Protein AF-R1GCG2-F1 (afdb_monomer_lite)

Radius of gyration: 17.52 Å; chains: 1; bounding box: 41×21×49 Å

pLDDT: mean 93.95, std 5.21, range [77.94, 98.56]

Organism: NCBI:txid1292037

Sequence (109 aa):
MLVLPVPGGGLQNWSPSGPPLPAPDGTPSSTRIAYAAAHVVADALADEPYSVDWDTTLAFREHLWACGLGVAEAMDTAQRGMGLDWATTRQLVTRTGAAAAGRRWCAGV

Foldseek 3Di:
DDWDADPPGDTDDDDDDDDDDDFQQLAADPPDQAEDAAAFDADPPDPDFLHTPPVVSLVVCVRCSSNNHEYEAADVNNVDVNRQDPVNSVVRVVSNVVSCPVPHYDYDD

Structure (mmCIF, N/CA/C/O backbone):
data_AF-R1GCG2-F1
#
_entry.id   AF-R1GCG2-F1
#
loop_
_atom_site.group_PDB
_atom_site.id
_atom_site.type_symbol
_atom_site.label_atom_id
_atom_site.label_alt_id
_atom_site.label_comp_id
_atom_site.label_asym_id
_atom_site.label_entity_id
_atom_site.label_seq_id
_atom_site.pdbx_PDB_ins_code
_atom_site.Cartn_x
_atom_site.Cartn_y
_atom_site.Cartn_z
_atom_site.occupancy
_atom_site.B_iso_or_equiv
_atom_site.auth_seq_id
_atom_site.auth_comp_id
_atom_site.auth_asym_id
_atom_site.auth_atom_id
_atom_site.pdbx_PDB_model_num
ATOM 1 N N . MET A 1 1 ? -9.688 -7.317 24.970 1.00 83.50 1 MET A N 1
ATOM 2 C CA . MET A 1 1 ? -9.565 -6.031 25.687 1.00 83.50 1 MET A CA 1
ATOM 3 C C . MET A 1 1 ? -8.107 -5.616 25.603 1.00 83.50 1 MET A C 1
ATOM 5 O O . MET A 1 1 ? -7.261 -6.458 25.876 1.00 83.50 1 MET A O 1
ATOM 9 N N . LEU A 1 2 ? -7.817 -4.403 25.141 1.00 94.81 2 LEU A N 1
ATOM 10 C CA . LEU A 1 2 ? -6.459 -3.872 24.986 1.00 94.81 2 LEU A CA 1
ATOM 11 C C . LEU A 1 2 ? -6.240 -2.750 26.000 1.00 94.81 2 LEU A C 1
ATOM 13 O O . LEU A 1 2 ? -7.150 -1.960 26.234 1.00 94.81 2 LEU A O 1
ATOM 17 N N . VAL A 1 3 ? -5.050 -2.674 26.590 1.00 97.38 3 VAL A N 1
ATOM 18 C CA . VAL A 1 3 ? -4.668 -1.563 27.468 1.00 97.38 3 VAL A CA 1
ATOM 19 C C . VAL A 1 3 ? -4.001 -0.497 26.604 1.00 97.38 3 VAL A C 1
ATOM 21 O O . VAL A 1 3 ? -2.964 -0.770 26.004 1.00 97.38 3 VAL A O 1
ATOM 24 N N . LEU A 1 4 ? -4.601 0.691 26.505 1.00 97.31 4 LEU A N 1
ATOM 25 C CA . LEU A 1 4 ? -4.118 1.780 25.650 1.00 97.31 4 LEU A CA 1
ATOM 26 C C . LEU A 1 4 ? -3.750 3.023 26.474 1.00 97.31 4 LEU A C 1
ATOM 28 O O . LEU A 1 4 ? -4.429 3.315 27.465 1.00 97.31 4 LEU A O 1
ATOM 32 N N . PRO A 1 5 ? -2.708 3.772 26.068 1.00 97.50 5 PRO A N 1
ATOM 33 C CA . PRO A 1 5 ? -2.352 5.026 26.715 1.00 97.50 5 PRO A CA 1
ATOM 34 C C . PRO A 1 5 ? -3.423 6.096 26.486 1.00 97.50 5 PRO A C 1
ATOM 36 O O . PRO A 1 5 ? -4.046 6.158 25.424 1.00 97.50 5 PRO A O 1
ATOM 39 N N . VAL A 1 6 ? -3.609 6.965 27.479 1.00 97.06 6 VAL A N 1
ATOM 40 C CA . VAL A 1 6 ? -4.465 8.155 27.390 1.00 97.06 6 VAL A CA 1
ATOM 41 C C . VAL A 1 6 ? -3.668 9.433 27.636 1.00 97.06 6 VAL A C 1
ATOM 43 O O . VAL A 1 6 ? -2.615 9.390 28.286 1.00 97.06 6 VAL A O 1
ATOM 46 N N . PRO A 1 7 ? -4.157 10.592 27.155 1.00 97.38 7 PRO A N 1
ATOM 47 C CA . PRO A 1 7 ? -3.607 11.879 27.557 1.00 97.38 7 PRO A CA 1
ATOM 48 C C . PRO A 1 7 ? -3.461 11.967 29.084 1.00 97.38 7 PRO A C 1
ATOM 50 O O . PRO A 1 7 ? -4.346 11.546 29.825 1.00 97.38 7 PRO A O 1
ATOM 53 N N . GLY A 1 8 ? -2.324 12.486 29.553 1.00 95.06 8 GLY A N 1
ATOM 54 C CA . GLY A 1 8 ? -1.981 12.518 30.981 1.00 95.06 8 GLY A CA 1
ATOM 55 C C . GLY A 1 8 ? -1.187 11.306 31.485 1.00 95.06 8 GLY A C 1
ATOM 56 O O . GLY A 1 8 ? -0.903 11.232 32.675 1.00 95.06 8 GLY A O 1
ATOM 57 N N . GLY A 1 9 ? -0.801 10.374 30.603 1.00 96.56 9 GLY A N 1
ATOM 58 C CA . GLY A 1 9 ? 0.091 9.253 30.936 1.00 96.56 9 GLY A CA 1
ATOM 59 C C . GLY A 1 9 ? -0.598 8.066 31.616 1.00 96.56 9 GLY A C 1
ATOM 60 O O . GLY A 1 9 ? 0.071 7.121 32.025 1.00 96.56 9 GLY A O 1
ATOM 61 N N . GLY A 1 10 ? -1.927 8.103 31.735 1.00 97.81 10 GLY A N 1
ATOM 62 C CA . GLY A 1 10 ? -2.718 6.989 32.247 1.00 97.81 10 GLY A CA 1
ATOM 63 C C . GLY A 1 10 ? -2.884 5.861 31.227 1.00 97.81 10 GLY A C 1
ATOM 64 O O . GLY A 1 10 ? -2.591 6.011 30.039 1.00 97.81 10 GLY A O 1
ATOM 65 N N . LEU A 1 11 ? -3.427 4.741 31.699 1.00 98.19 11 LEU A N 1
ATOM 66 C CA . LEU A 1 11 ? -3.815 3.601 30.875 1.00 98.19 11 LEU A CA 1
ATOM 67 C C . LEU A 1 11 ? -5.319 3.359 31.012 1.00 98.19 11 LEU A C 1
ATOM 69 O O . LEU A 1 11 ? -5.865 3.465 32.110 1.00 98.19 11 LEU A O 1
ATOM 73 N N . GLN A 1 12 ? -5.979 2.997 29.913 1.00 97.06 12 GLN A N 1
ATOM 74 C CA . GLN A 1 12 ? -7.384 2.594 29.917 1.00 97.06 12 GLN A CA 1
ATOM 75 C C . GLN A 1 12 ? -7.584 1.256 29.212 1.00 97.06 12 GLN A C 1
ATOM 77 O O . GLN A 1 12 ? -6.912 0.942 28.229 1.00 97.06 12 GLN A O 1
ATOM 82 N N . ASN A 1 13 ? -8.562 0.490 29.688 1.00 97.62 13 ASN A N 1
ATOM 83 C CA . ASN A 1 13 ? -9.039 -0.692 28.988 1.00 97.62 13 ASN A CA 1
ATOM 84 C C . ASN A 1 13 ? -9.945 -0.271 27.834 1.00 97.62 13 ASN A C 1
ATOM 86 O O . ASN A 1 13 ? -10.938 0.424 28.038 1.00 97.62 13 ASN A O 1
ATOM 90 N N . TRP A 1 14 ? -9.622 -0.730 26.633 1.00 96.06 14 TRP A N 1
ATOM 91 C CA . TRP A 1 14 ? -10.359 -0.428 25.419 1.00 96.06 14 TRP A CA 1
ATOM 92 C C . TRP A 1 14 ? -10.760 -1.706 24.678 1.00 96.06 14 TRP A C 1
ATOM 94 O O . TRP A 1 14 ? -10.042 -2.715 24.665 1.00 96.06 14 TRP A O 1
ATOM 104 N N . SER A 1 15 ? -11.923 -1.664 24.035 1.00 94.69 15 SER A N 1
ATOM 105 C CA . SER A 1 15 ? -12.381 -2.689 23.098 1.00 94.69 15 SER A CA 1
ATOM 106 C C . SER A 1 15 ? -12.980 -2.037 21.851 1.00 94.69 15 SER A C 1
ATOM 108 O O . SER A 1 15 ? -13.726 -1.066 21.997 1.00 94.69 15 SER A O 1
ATOM 110 N N . PRO A 1 16 ? -12.725 -2.584 20.646 1.00 92.44 16 PRO A N 1
ATOM 111 C CA . PRO A 1 16 ? -13.416 -2.152 19.437 1.00 92.44 16 PRO A CA 1
ATOM 112 C C . PRO A 1 16 ? -14.934 -2.293 19.592 1.00 92.44 16 PRO A C 1
ATOM 114 O O . PRO A 1 16 ? -15.407 -3.297 20.122 1.00 92.44 16 PRO A O 1
ATOM 117 N N . SER A 1 17 ? -15.690 -1.302 19.119 1.00 91.12 17 SER A N 1
ATOM 118 C CA . SER A 1 17 ? -17.160 -1.276 19.194 1.00 91.12 17 SER A CA 1
ATOM 119 C C . SER A 1 17 ? -17.855 -1.147 17.832 1.00 91.12 17 SER A C 1
ATOM 121 O O . SER A 1 17 ? -19.081 -1.184 17.767 1.00 91.12 17 SER A O 1
ATOM 123 N N . GLY A 1 18 ? -17.094 -0.985 16.746 1.00 89.25 18 GLY A N 1
ATOM 124 C CA . GLY A 1 18 ? -17.642 -0.861 15.396 1.00 89.25 18 GLY A CA 1
ATOM 125 C C . GLY A 1 18 ? -18.093 -2.205 14.808 1.00 89.25 18 GLY A C 1
ATOM 126 O O . GLY A 1 18 ? -17.557 -3.249 15.193 1.00 89.25 18 GLY A O 1
ATOM 127 N N . PRO A 1 19 ? -19.051 -2.199 13.861 1.00 91.56 19 PRO A N 1
ATOM 128 C CA . PRO A 1 19 ? -19.377 -3.395 13.093 1.00 91.56 19 PRO A CA 1
ATOM 129 C C . PRO A 1 19 ? -18.164 -3.837 12.254 1.00 91.56 19 PRO A C 1
ATOM 131 O O . PRO A 1 19 ? -17.334 -2.999 11.885 1.00 91.56 19 PRO A O 1
ATOM 134 N N . PRO A 1 20 ? -18.048 -5.134 11.924 1.00 87.75 20 PRO A N 1
ATOM 135 C CA . PRO A 1 20 ? -17.002 -5.604 11.028 1.00 87.75 20 PRO A CA 1
ATOM 136 C C . PRO A 1 20 ? -17.155 -4.958 9.648 1.00 87.75 20 PRO A C 1
ATOM 138 O O . PRO A 1 20 ? -18.270 -4.760 9.159 1.00 87.75 20 PRO A O 1
ATOM 141 N N . LEU A 1 21 ? -16.026 -4.643 9.015 1.00 86.44 21 LEU A N 1
ATOM 142 C CA . LEU A 1 21 ? -16.028 -4.165 7.637 1.00 86.44 21 LEU A CA 1
ATOM 143 C C . LEU A 1 21 ? -16.401 -5.317 6.689 1.00 86.44 21 LEU A C 1
ATOM 145 O O . LEU A 1 21 ? -15.957 -6.448 6.908 1.00 86.44 21 LEU A O 1
ATOM 149 N N . PRO A 1 22 ? -17.203 -5.053 5.643 1.00 85.88 22 PRO A N 1
ATOM 150 C CA . PRO A 1 22 ? -17.495 -6.051 4.626 1.00 85.88 22 PRO A CA 1
ATOM 151 C C . PRO A 1 22 ? -16.226 -6.423 3.855 1.00 85.88 22 PRO A C 1
ATOM 153 O O . PRO A 1 22 ? -15.297 -5.622 3.725 1.00 85.88 22 PRO A O 1
ATOM 156 N N . ALA A 1 23 ? -16.204 -7.645 3.325 1.00 89.44 23 ALA A N 1
ATOM 157 C CA . ALA A 1 23 ? -15.135 -8.070 2.436 1.00 89.44 23 ALA A CA 1
ATOM 158 C C . ALA A 1 23 ? -15.144 -7.224 1.144 1.00 89.44 23 ALA A C 1
ATOM 160 O O . ALA A 1 23 ? -16.223 -6.845 0.679 1.00 89.44 23 ALA A O 1
ATOM 161 N N . PRO A 1 24 ? -13.971 -6.951 0.550 1.00 90.88 24 PRO A N 1
ATOM 162 C CA . PRO A 1 24 ? -13.889 -6.280 -0.741 1.00 90.88 24 PRO A CA 1
ATOM 163 C C . PRO A 1 24 ? -14.584 -7.110 -1.829 1.00 90.88 24 PRO A C 1
ATOM 165 O O . PRO A 1 24 ? -14.323 -8.308 -1.943 1.00 90.88 24 PRO A O 1
ATOM 168 N N . ASP A 1 25 ? -15.453 -6.491 -2.629 1.00 88.88 25 ASP A N 1
ATOM 169 C CA . ASP A 1 25 ? -16.207 -7.165 -3.698 1.00 88.88 25 ASP A CA 1
ATOM 170 C C . ASP A 1 25 ? -15.613 -6.942 -5.103 1.00 88.88 25 ASP A C 1
ATOM 172 O O . ASP A 1 25 ? -16.133 -7.453 -6.093 1.00 88.88 25 ASP A O 1
ATOM 176 N N . GLY A 1 26 ? -14.519 -6.181 -5.200 1.00 85.81 26 GLY A N 1
ATOM 177 C CA . GLY A 1 26 ? -13.833 -5.857 -6.449 1.00 85.81 26 GLY A CA 1
ATOM 178 C C . GLY A 1 26 ? -14.537 -4.824 -7.321 1.00 85.81 26 GLY A C 1
ATOM 179 O O . GLY A 1 26 ? -13.995 -4.474 -8.369 1.00 85.81 26 GLY A O 1
ATOM 180 N N . THR A 1 27 ? -15.714 -4.325 -6.936 1.00 91.19 27 THR A N 1
ATOM 181 C CA . THR A 1 27 ? -16.556 -3.511 -7.818 1.00 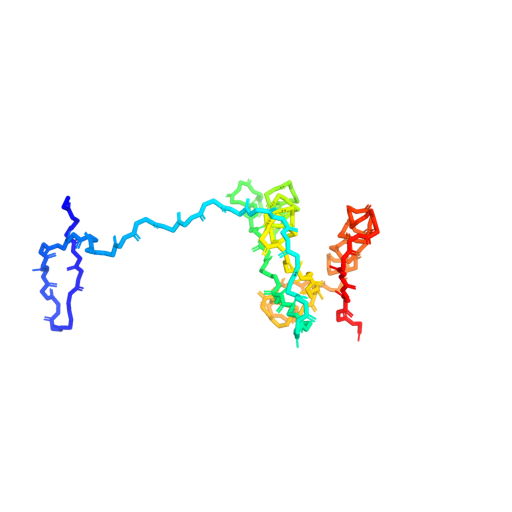91.19 27 THR A CA 1
ATOM 182 C C . THR A 1 27 ? -16.153 -2.039 -7.748 1.00 91.19 27 THR A C 1
ATOM 184 O O . THR A 1 27 ? -16.328 -1.393 -6.712 1.00 91.19 27 THR A O 1
ATOM 187 N N . PRO A 1 28 ? -15.653 -1.434 -8.842 1.00 91.81 28 PRO A N 1
ATOM 188 C CA . PRO A 1 28 ? -15.348 -0.012 -8.838 1.00 91.81 28 PRO A CA 1
ATOM 189 C C . PRO A 1 28 ? -16.623 0.831 -8.763 1.00 91.81 28 PRO A C 1
ATOM 191 O O . PRO A 1 28 ? -17.657 0.477 -9.331 1.00 91.81 28 PRO A O 1
ATOM 194 N N . SER A 1 29 ? -16.529 2.009 -8.145 1.00 92.19 29 SER A N 1
ATOM 195 C CA . SER A 1 29 ? -17.636 2.972 -8.137 1.00 92.19 29 SER A CA 1
ATOM 196 C C . SER A 1 29 ? -18.070 3.348 -9.562 1.00 92.19 29 SER A C 1
ATOM 198 O O . SER A 1 29 ? -17.240 3.619 -10.433 1.00 92.19 29 SER A O 1
ATOM 200 N N . SER A 1 30 ? -19.386 3.410 -9.787 1.00 94.06 30 SER A N 1
ATOM 201 C CA . SER A 1 30 ? -19.985 3.840 -11.057 1.00 94.06 30 SER A CA 1
ATOM 202 C C . SER A 1 30 ? -20.098 5.361 -11.196 1.00 94.06 30 SER A C 1
ATOM 204 O O . SER A 1 30 ? -20.303 5.865 -12.297 1.00 94.06 30 SER A O 1
ATOM 206 N N . THR A 1 31 ? -19.966 6.109 -10.095 1.00 97.50 31 THR A N 1
ATOM 207 C CA . THR A 1 31 ? -20.216 7.562 -10.056 1.00 97.50 31 THR A CA 1
ATOM 208 C C . THR A 1 31 ? -18.982 8.388 -9.714 1.00 97.50 31 THR A C 1
ATOM 210 O O . THR A 1 31 ? -19.027 9.619 -9.795 1.00 97.50 31 THR A O 1
ATOM 213 N N . ARG A 1 32 ? -17.883 7.748 -9.302 1.00 97.44 32 ARG A N 1
ATOM 214 C CA . ARG A 1 32 ? -16.617 8.396 -8.942 1.00 97.44 32 ARG A CA 1
ATOM 215 C C . ARG A 1 32 ? -15.438 7.568 -9.428 1.00 97.44 32 ARG A C 1
ATOM 217 O O . ARG A 1 32 ? -15.486 6.343 -9.444 1.00 97.44 32 ARG A O 1
ATOM 224 N N . ILE A 1 33 ? -14.349 8.254 -9.755 1.00 96.69 33 ILE A N 1
ATOM 225 C CA . ILE A 1 33 ? -13.045 7.628 -9.955 1.00 96.69 33 ILE A CA 1
ATOM 226 C C . ILE A 1 33 ? -12.240 7.893 -8.684 1.00 96.69 33 ILE A C 1
ATOM 228 O O . ILE A 1 33 ? -11.863 9.033 -8.423 1.00 96.69 33 ILE A O 1
ATOM 232 N N . ALA A 1 34 ? -12.029 6.853 -7.881 1.00 97.06 34 ALA A N 1
ATOM 233 C CA . ALA A 1 34 ? -11.283 6.933 -6.632 1.00 97.06 34 ALA A CA 1
ATOM 234 C C . ALA A 1 34 ? -9.935 6.222 -6.776 1.00 97.06 34 ALA A C 1
ATOM 236 O O . ALA A 1 34 ? -9.881 5.078 -7.232 1.00 97.06 34 ALA A O 1
ATOM 237 N N . TYR A 1 35 ? -8.866 6.902 -6.368 1.00 98.25 35 TYR A N 1
ATOM 238 C CA . TYR A 1 35 ? -7.527 6.336 -6.257 1.00 98.25 35 TYR A CA 1
ATOM 239 C C . TYR A 1 35 ? -7.076 6.378 -4.801 1.00 98.25 35 TYR A C 1
ATOM 241 O O . TYR A 1 35 ? -7.325 7.363 -4.107 1.00 98.25 35 TYR A O 1
ATOM 249 N N . ALA A 1 36 ? -6.377 5.338 -4.362 1.00 98.25 36 ALA A N 1
ATOM 250 C CA . ALA A 1 36 ? -5.606 5.365 -3.130 1.00 98.25 36 ALA A CA 1
ATOM 251 C C . ALA A 1 36 ? -4.140 5.655 -3.463 1.00 98.25 36 ALA A C 1
ATOM 253 O O . ALA A 1 36 ? -3.525 4.926 -4.243 1.00 98.25 36 ALA A O 1
ATOM 254 N N . ALA A 1 37 ? -3.582 6.709 -2.864 1.00 98.06 37 ALA A N 1
ATOM 255 C CA . ALA A 1 37 ? -2.138 6.902 -2.825 1.00 98.06 37 ALA A CA 1
ATOM 256 C C . ALA A 1 37 ? -1.543 5.818 -1.919 1.00 98.06 37 ALA A C 1
ATOM 258 O O . ALA A 1 37 ? -1.802 5.796 -0.714 1.00 98.06 37 ALA A O 1
ATOM 259 N N . ALA A 1 38 ? -0.831 4.863 -2.513 1.00 97.94 38 ALA A N 1
ATOM 260 C CA . ALA A 1 38 ? -0.385 3.672 -1.802 1.00 97.94 38 ALA A CA 1
ATOM 261 C C . ALA A 1 38 ? 0.944 3.923 -1.071 1.00 97.94 38 ALA A C 1
ATOM 263 O O . ALA A 1 38 ? 1.850 4.554 -1.611 1.00 97.94 38 ALA A O 1
ATOM 264 N N . HIS A 1 39 ? 1.065 3.403 0.152 1.00 97.38 39 HIS A N 1
ATOM 265 C CA . HIS A 1 39 ? 2.322 3.398 0.907 1.00 97.38 39 HIS A CA 1
ATOM 266 C C . HIS A 1 39 ? 3.265 2.296 0.397 1.00 97.38 39 HIS A C 1
ATOM 268 O O . HIS A 1 39 ? 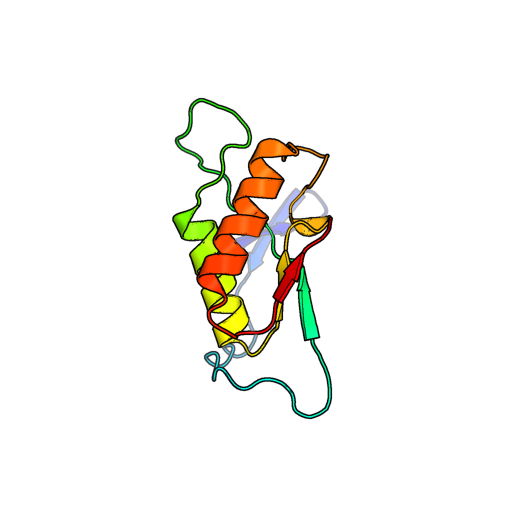2.871 1.470 -0.427 1.00 97.38 39 HIS A O 1
ATOM 274 N N . VAL A 1 40 ? 4.501 2.248 0.889 1.00 96.69 40 VAL A N 1
ATOM 275 C CA . VAL A 1 40 ? 5.432 1.124 0.674 1.00 96.69 40 VAL A CA 1
ATOM 276 C C . VAL A 1 40 ? 5.639 0.365 1.977 1.00 96.69 40 VAL A C 1
ATOM 278 O O . VAL A 1 40 ? 5.548 0.953 3.054 1.00 96.69 40 VAL A O 1
ATOM 281 N N . VAL A 1 41 ? 5.899 -0.935 1.884 1.00 96.75 41 VAL A N 1
ATOM 282 C CA . VAL A 1 41 ? 6.259 -1.751 3.045 1.00 96.75 41 VAL A CA 1
ATOM 283 C C . VAL A 1 41 ? 7.773 -1.866 3.086 1.00 96.75 41 VAL A C 1
ATOM 285 O O . VAL A 1 41 ? 8.393 -2.255 2.098 1.00 96.75 41 VAL A O 1
ATOM 288 N N . ALA A 1 42 ? 8.362 -1.487 4.216 1.00 94.75 42 ALA A N 1
ATOM 289 C CA . ALA A 1 42 ? 9.791 -1.645 4.430 1.00 94.75 42 ALA A CA 1
ATOM 290 C C . ALA A 1 42 ? 10.125 -3.115 4.715 1.00 94.75 42 ALA A C 1
ATOM 292 O O . ALA A 1 42 ? 9.409 -3.781 5.465 1.00 94.75 42 ALA A O 1
ATOM 293 N N . ASP A 1 43 ? 11.228 -3.595 4.152 1.00 95.88 43 ASP A N 1
ATOM 294 C CA . ASP A 1 43 ? 11.825 -4.868 4.533 1.00 95.88 43 ASP A CA 1
ATOM 295 C C . ASP A 1 43 ? 12.543 -4.694 5.876 1.00 95.88 43 ASP A C 1
ATOM 297 O O . ASP A 1 43 ? 13.586 -4.046 5.969 1.00 95.88 43 ASP A O 1
ATOM 301 N N . ALA A 1 44 ? 11.953 -5.252 6.932 1.00 93.94 44 ALA A N 1
ATOM 302 C CA . ALA A 1 44 ? 12.477 -5.153 8.291 1.00 93.94 44 ALA A CA 1
ATOM 303 C C . ALA A 1 44 ? 13.696 -6.056 8.551 1.00 93.94 44 ALA A C 1
ATOM 305 O O . ALA A 1 44 ? 14.301 -5.949 9.619 1.00 93.94 44 ALA A O 1
ATOM 306 N N . LEU A 1 45 ? 14.024 -6.966 7.628 1.00 95.31 45 LEU A N 1
ATOM 307 C CA . LEU A 1 45 ? 15.153 -7.892 7.737 1.00 95.31 45 LEU A CA 1
ATOM 308 C C . LEU A 1 45 ? 16.344 -7.478 6.869 1.00 95.31 45 LEU A C 1
ATOM 310 O O . LEU A 1 45 ? 17.403 -8.096 6.968 1.00 95.31 45 LEU A O 1
ATOM 314 N N . ALA A 1 46 ? 16.179 -6.464 6.023 1.00 93.38 46 ALA A N 1
ATOM 315 C CA . ALA A 1 46 ? 17.259 -5.942 5.208 1.00 93.38 46 ALA A CA 1
ATOM 316 C C . ALA A 1 46 ? 18.287 -5.181 6.057 1.00 93.38 46 ALA A C 1
ATOM 318 O O . ALA A 1 46 ? 17.934 -4.399 6.941 1.00 93.38 46 ALA A O 1
ATOM 319 N N . ASP A 1 47 ? 19.565 -5.364 5.723 1.00 90.44 47 ASP A N 1
ATOM 320 C CA . ASP A 1 47 ? 20.667 -4.615 6.338 1.00 90.44 47 ASP A CA 1
ATOM 321 C C . ASP A 1 47 ? 20.666 -3.137 5.908 1.00 90.44 47 ASP A C 1
ATOM 323 O O . ASP A 1 47 ? 21.108 -2.259 6.651 1.00 90.44 47 ASP A O 1
ATOM 327 N N . GLU A 1 48 ? 20.155 -2.856 4.705 1.00 84.25 48 GLU A N 1
ATOM 328 C CA . GLU A 1 48 ? 20.089 -1.508 4.148 1.00 84.25 48 GLU A CA 1
ATOM 329 C C . GLU A 1 48 ? 18.799 -0.792 4.585 1.00 84.25 48 GLU A C 1
ATOM 331 O O . GLU A 1 48 ? 17.693 -1.324 4.396 1.00 84.25 48 GLU A O 1
ATOM 336 N N . PRO A 1 49 ? 18.894 0.441 5.115 1.00 77.94 49 PRO A N 1
ATOM 337 C CA . PRO A 1 49 ? 17.724 1.208 5.513 1.00 77.94 49 PRO A CA 1
ATOM 338 C C . PRO A 1 49 ? 16.863 1.557 4.292 1.00 77.94 49 PRO A C 1
ATOM 340 O O . PRO A 1 49 ? 17.373 1.789 3.199 1.00 77.94 49 PRO A O 1
ATOM 343 N N . TYR A 1 50 ? 15.544 1.643 4.491 1.00 80.38 50 TYR A N 1
ATOM 344 C CA . TYR A 1 50 ? 14.561 1.972 3.440 1.00 80.38 50 TYR A CA 1
ATOM 345 C C . TYR A 1 50 ? 14.449 0.943 2.302 1.00 80.38 50 TYR A C 1
ATOM 347 O O . TYR A 1 50 ? 13.866 1.234 1.255 1.00 80.38 50 TYR A O 1
ATOM 355 N N . SER A 1 51 ? 14.952 -0.274 2.516 1.00 92.75 51 SER A N 1
ATOM 356 C CA . SER A 1 51 ? 14.693 -1.407 1.629 1.00 92.75 51 SER A CA 1
ATOM 357 C C . SER A 1 51 ? 13.199 -1.710 1.562 1.00 92.75 51 SER A C 1
ATOM 359 O O . SER A 1 51 ? 12.498 -1.646 2.570 1.00 92.75 51 SER A O 1
ATOM 361 N N . VAL A 1 52 ? 12.704 -2.035 0.368 1.00 95.25 52 VAL A N 1
ATOM 362 C CA . VAL A 1 52 ? 11.284 -2.325 0.138 1.00 95.25 52 VAL A CA 1
ATOM 363 C C . VAL A 1 52 ? 11.050 -3.830 0.165 1.00 95.25 52 VAL A C 1
ATOM 365 O O . VAL A 1 52 ? 11.657 -4.563 -0.617 1.00 95.25 52 VAL A O 1
ATOM 368 N N . ASP A 1 53 ? 10.099 -4.270 0.985 1.00 97.38 53 ASP A N 1
ATOM 369 C CA . ASP A 1 53 ? 9.479 -5.583 0.842 1.00 97.38 53 ASP A CA 1
ATOM 370 C C . ASP A 1 53 ? 8.527 -5.524 -0.357 1.00 97.38 53 ASP A C 1
ATOM 372 O O . ASP A 1 53 ? 7.408 -4.998 -0.288 1.00 97.38 53 ASP A O 1
ATOM 376 N N . TRP A 1 54 ? 9.007 -6.017 -1.496 1.00 97.38 54 TRP A N 1
ATOM 377 C CA . TRP A 1 54 ? 8.285 -5.945 -2.761 1.00 97.38 54 TRP A CA 1
ATOM 378 C C . TRP A 1 54 ? 7.012 -6.780 -2.773 1.00 97.38 54 TRP A C 1
ATOM 380 O O . TRP A 1 54 ? 6.012 -6.333 -3.340 1.00 97.38 54 TRP A O 1
ATOM 390 N N . ASP A 1 55 ? 7.037 -7.958 -2.160 1.00 97.94 55 ASP A N 1
ATOM 391 C CA . ASP A 1 55 ? 5.917 -8.890 -2.211 1.00 97.94 55 ASP A CA 1
ATOM 392 C C . ASP A 1 55 ? 4.755 -8.337 -1.391 1.00 97.94 55 ASP A C 1
ATOM 394 O O . ASP A 1 55 ? 3.635 -8.226 -1.900 1.00 97.94 55 ASP A O 1
ATOM 398 N N . THR A 1 56 ? 5.024 -7.864 -0.172 1.00 98.44 56 THR A N 1
ATOM 399 C CA . THR A 1 56 ? 3.990 -7.244 0.667 1.00 98.44 56 THR A CA 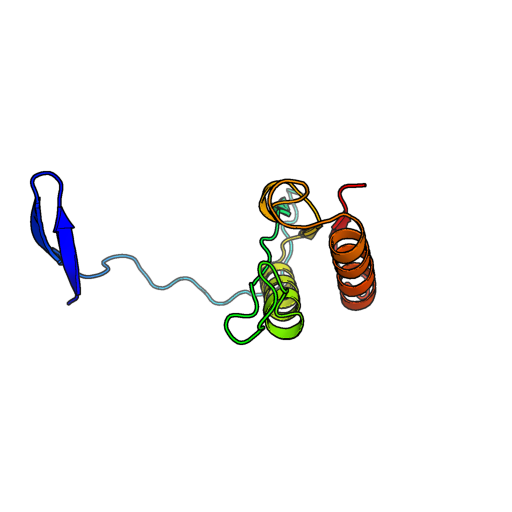1
ATOM 400 C C . THR A 1 56 ? 3.514 -5.914 0.076 1.00 98.44 56 THR A C 1
ATOM 402 O O . THR A 1 56 ? 2.314 -5.621 0.066 1.00 98.44 56 THR A O 1
ATOM 405 N N . THR A 1 57 ? 4.423 -5.121 -0.501 1.00 98.38 57 THR A N 1
ATOM 406 C CA . THR A 1 57 ? 4.075 -3.860 -1.177 1.00 98.38 57 THR A CA 1
ATOM 407 C C . THR A 1 57 ? 3.111 -4.091 -2.342 1.00 98.38 57 THR A C 1
ATOM 409 O O . THR A 1 57 ? 2.121 -3.361 -2.461 1.00 98.38 57 THR A O 1
ATOM 412 N N . LEU A 1 58 ? 3.354 -5.100 -3.185 1.00 98.38 58 LEU A N 1
ATOM 413 C CA . LEU A 1 58 ? 2.482 -5.438 -4.315 1.00 98.38 58 LEU A CA 1
ATOM 414 C C . LEU A 1 58 ? 1.187 -6.118 -3.863 1.00 98.38 58 LEU A C 1
ATOM 416 O O . LEU A 1 58 ? 0.126 -5.781 -4.387 1.00 98.38 58 LEU A O 1
ATOM 420 N N . ALA A 1 59 ? 1.229 -6.975 -2.840 1.00 98.44 59 ALA A N 1
ATOM 421 C CA . ALA A 1 59 ? 0.027 -7.555 -2.238 1.00 98.44 59 ALA A CA 1
ATOM 422 C C . ALA A 1 59 ? -0.940 -6.472 -1.729 1.00 98.44 59 ALA A C 1
ATOM 424 O O . ALA A 1 59 ? -2.159 -6.609 -1.846 1.00 98.44 59 ALA A O 1
ATOM 425 N N . PHE A 1 60 ? -0.421 -5.343 -1.238 1.00 98.25 60 PHE A N 1
ATOM 426 C CA . PHE A 1 60 ? -1.268 -4.211 -0.876 1.00 98.25 60 PHE A CA 1
ATOM 427 C C . PHE A 1 60 ? -1.933 -3.543 -2.095 1.00 98.25 60 PHE A C 1
ATOM 429 O O . PHE A 1 60 ? -3.089 -3.132 -2.003 1.00 98.25 60 PHE A O 1
ATOM 436 N N . ARG A 1 61 ? -1.272 -3.477 -3.262 1.00 98.31 61 ARG A N 1
ATOM 437 C CA . ARG A 1 61 ? -1.908 -2.978 -4.504 1.00 98.31 61 ARG A CA 1
ATOM 438 C C . ARG A 1 61 ? -3.024 -3.913 -4.958 1.00 98.31 61 ARG A C 1
ATOM 440 O O . ARG A 1 61 ? -4.104 -3.439 -5.303 1.00 98.31 61 ARG A O 1
ATOM 447 N N . GLU A 1 62 ? -2.790 -5.221 -4.878 1.00 97.44 62 GLU A N 1
ATOM 448 C CA . GLU A 1 62 ? -3.812 -6.244 -5.123 1.00 97.44 62 GLU A CA 1
ATOM 449 C C . GLU A 1 62 ? -5.033 -6.044 -4.221 1.00 97.44 62 GLU A C 1
ATOM 451 O O . GLU A 1 62 ? -6.166 -6.033 -4.705 1.00 97.44 62 GLU A O 1
ATOM 456 N N . HIS A 1 63 ? -4.814 -5.784 -2.930 1.00 96.88 63 HIS A N 1
ATOM 457 C CA . HIS A 1 63 ? -5.891 -5.470 -1.995 1.00 96.88 63 HIS A CA 1
ATOM 458 C C . HIS A 1 63 ? -6.663 -4.198 -2.383 1.00 96.88 63 HIS A C 1
ATOM 460 O O . HIS A 1 63 ? -7.892 -4.202 -2.373 1.00 96.88 63 HIS A O 1
ATOM 466 N N . LEU A 1 64 ? -5.977 -3.121 -2.778 1.00 97.31 64 LEU A N 1
ATOM 467 C CA . LEU A 1 64 ? -6.638 -1.883 -3.210 1.00 97.31 64 LEU A CA 1
ATOM 468 C C . LEU A 1 64 ? -7.511 -2.095 -4.453 1.00 97.31 64 LEU A C 1
ATOM 470 O O . LEU A 1 64 ? -8.640 -1.602 -4.501 1.00 97.31 64 LEU A O 1
ATOM 474 N N . TRP A 1 65 ? -7.031 -2.866 -5.430 1.00 97.31 65 TRP A N 1
ATOM 475 C CA . TRP A 1 65 ? -7.843 -3.241 -6.587 1.00 97.31 65 TRP A CA 1
ATOM 476 C C . TRP A 1 65 ? -9.019 -4.143 -6.203 1.00 97.31 65 TRP A C 1
ATOM 478 O O . TRP A 1 65 ? -10.113 -3.953 -6.733 1.00 97.31 65 TRP A O 1
ATOM 488 N N . ALA A 1 66 ? -8.843 -5.067 -5.254 1.00 96.12 66 ALA A N 1
ATOM 489 C CA . ALA A 1 66 ? -9.939 -5.869 -4.707 1.00 96.12 66 ALA A CA 1
ATOM 490 C C . ALA A 1 66 ? -10.989 -5.010 -3.977 1.00 96.12 66 ALA A C 1
ATOM 492 O O . ALA A 1 66 ? -12.156 -5.377 -3.928 1.00 96.12 66 ALA A O 1
ATOM 493 N N . CYS A 1 67 ? -10.618 -3.834 -3.469 1.00 95.81 67 CYS A N 1
ATOM 494 C CA . CYS A 1 67 ? -11.547 -2.831 -2.936 1.00 95.81 67 CYS A CA 1
ATOM 495 C C . CYS A 1 67 ? -12.218 -1.963 -4.019 1.00 95.81 67 CYS A C 1
ATOM 497 O O . CYS A 1 67 ? -12.929 -1.018 -3.683 1.00 95.81 67 CYS A O 1
ATOM 499 N N . GLY A 1 68 ? -11.980 -2.227 -5.309 1.00 95.81 68 GLY A N 1
ATOM 500 C CA . GLY A 1 68 ? -12.527 -1.442 -6.421 1.00 95.81 68 GLY A CA 1
ATOM 501 C C . GLY A 1 68 ? -11.852 -0.077 -6.624 1.00 95.81 68 GLY A C 1
ATOM 502 O O . GLY A 1 68 ? -12.337 0.745 -7.410 1.00 95.81 68 GLY A O 1
ATOM 503 N N . LEU A 1 69 ? -10.740 0.189 -5.932 1.00 97.25 69 LEU A N 1
ATOM 504 C CA . LEU A 1 69 ? -9.988 1.440 -6.032 1.00 97.25 69 LEU A CA 1
ATOM 505 C C . LEU A 1 69 ? -8.955 1.372 -7.159 1.00 97.25 69 LEU A C 1
ATOM 507 O O . LEU A 1 69 ? -8.452 0.307 -7.511 1.00 97.25 69 LEU A O 1
ATOM 511 N N . GLY A 1 70 ? -8.601 2.528 -7.717 1.00 98.00 70 GLY A N 1
ATOM 512 C CA . GLY A 1 70 ? -7.366 2.663 -8.482 1.00 98.00 70 GLY A CA 1
ATOM 513 C C . GLY A 1 70 ? -6.151 2.818 -7.562 1.00 98.00 70 GLY A C 1
ATOM 514 O O . GLY A 1 70 ? -6.268 3.313 -6.440 1.00 98.00 70 GLY A O 1
ATOM 515 N N . VAL A 1 71 ? -4.968 2.461 -8.055 1.00 98.56 71 VAL A N 1
ATOM 516 C CA . VAL A 1 71 ? -3.695 2.671 -7.342 1.00 98.56 71 VAL A CA 1
ATOM 517 C C . VAL A 1 71 ? -3.005 3.929 -7.865 1.00 98.56 71 VAL A C 1
ATOM 519 O O . VAL A 1 71 ? -2.723 4.026 -9.056 1.00 98.56 71 VAL A O 1
ATOM 522 N N . ALA A 1 72 ? -2.719 4.889 -6.991 1.00 98.38 72 ALA A N 1
ATOM 523 C CA . ALA A 1 72 ? -1.846 6.018 -7.295 1.00 98.38 72 ALA A CA 1
ATOM 524 C C . ALA A 1 72 ? -0.449 5.733 -6.726 1.00 98.38 72 ALA A C 1
ATOM 526 O O . ALA A 1 72 ? -0.228 5.796 -5.516 1.00 98.38 72 ALA A O 1
ATOM 527 N N . GLU A 1 73 ? 0.474 5.366 -7.611 1.00 97.69 73 GLU A N 1
ATOM 528 C CA . GLU A 1 73 ? 1.810 4.885 -7.273 1.00 97.69 73 GLU A CA 1
ATOM 529 C C . GLU A 1 73 ? 2.838 6.017 -7.188 1.00 97.69 73 GLU A C 1
ATOM 531 O O . GLU A 1 73 ? 2.713 7.024 -7.888 1.00 97.69 73 GLU A O 1
ATOM 536 N N . ALA A 1 74 ? 3.882 5.834 -6.373 1.00 95.06 74 ALA A N 1
ATOM 537 C CA . ALA A 1 74 ? 4.991 6.790 -6.245 1.00 95.06 74 ALA A CA 1
ATOM 538 C C . ALA A 1 74 ? 4.543 8.226 -5.884 1.00 95.06 74 ALA A C 1
ATOM 540 O O . ALA A 1 74 ? 5.144 9.215 -6.311 1.00 95.06 74 ALA A O 1
ATOM 541 N N . MET A 1 75 ? 3.470 8.326 -5.096 1.00 95.62 75 MET A N 1
ATOM 542 C CA . MET A 1 75 ? 2.961 9.579 -4.533 1.00 95.62 75 MET A CA 1
ATOM 543 C C . MET A 1 75 ? 3.669 9.912 -3.208 1.00 95.62 75 MET A C 1
ATOM 545 O O . MET A 1 75 ? 4.458 9.116 -2.704 1.00 95.62 75 MET A O 1
ATOM 549 N N . ASP A 1 76 ? 3.360 11.065 -2.608 1.00 93.25 76 ASP A N 1
ATOM 550 C CA . ASP A 1 76 ? 3.926 11.499 -1.315 1.00 93.25 76 ASP A CA 1
ATOM 551 C C . ASP A 1 76 ? 3.745 10.451 -0.197 1.00 93.25 76 ASP A C 1
ATOM 553 O O . ASP A 1 76 ? 4.656 10.192 0.583 1.00 93.25 76 ASP A O 1
ATOM 557 N N . THR A 1 77 ? 2.619 9.726 -0.199 1.00 94.44 77 THR A N 1
ATOM 558 C CA . THR A 1 77 ? 2.336 8.620 0.737 1.00 94.44 77 THR A CA 1
ATOM 559 C C . THR A 1 77 ? 3.317 7.445 0.621 1.00 94.44 77 THR A C 1
ATOM 561 O O . THR A 1 77 ? 3.507 6.711 1.586 1.00 94.44 77 THR A O 1
ATOM 564 N N . ALA A 1 78 ? 3.969 7.273 -0.532 1.00 91.31 78 ALA A N 1
ATOM 565 C CA . ALA A 1 78 ? 5.048 6.303 -0.728 1.00 91.31 78 ALA A CA 1
ATOM 566 C C . ALA A 1 78 ? 6.414 6.824 -0.235 1.00 91.31 78 ALA A C 1
ATOM 568 O O . ALA A 1 78 ? 7.428 6.159 -0.431 1.00 91.31 78 ALA A O 1
ATOM 569 N N . GLN A 1 79 ? 6.453 8.015 0.373 1.00 88.06 79 GLN A N 1
ATOM 570 C CA . GLN A 1 79 ? 7.654 8.689 0.876 1.00 88.06 79 GLN A CA 1
ATOM 571 C C . GLN A 1 79 ? 8.702 8.975 -0.211 1.00 88.06 79 GLN A C 1
ATOM 573 O O . GLN A 1 79 ? 9.912 9.005 0.050 1.00 88.06 79 GLN A O 1
ATOM 578 N N . ARG A 1 80 ? 8.245 9.211 -1.448 1.00 80.06 80 ARG A N 1
ATOM 579 C CA . ARG A 1 80 ? 9.108 9.604 -2.569 1.00 80.06 80 ARG A CA 1
ATOM 580 C C . ARG A 1 80 ? 9.889 10.869 -2.201 1.00 80.06 80 ARG A C 1
ATOM 582 O O . ARG A 1 80 ? 9.297 11.899 -1.899 1.00 80.06 80 ARG A O 1
ATOM 589 N N . GLY A 1 81 ? 11.220 10.801 -2.250 1.00 78.44 81 GLY A N 1
ATOM 590 C CA . GLY A 1 81 ? 12.092 11.936 -1.918 1.00 78.44 81 GLY A CA 1
ATOM 591 C C . GLY A 1 81 ? 12.282 12.201 -0.417 1.00 78.44 81 GLY A C 1
ATOM 592 O O . GLY A 1 81 ? 13.046 13.095 -0.066 1.00 78.44 81 GLY A O 1
ATOM 593 N N . MET A 1 82 ? 11.654 11.410 0.461 1.00 77.94 82 MET A N 1
ATOM 594 C CA . MET A 1 82 ? 11.813 11.465 1.925 1.00 77.94 82 MET A CA 1
ATOM 595 C C . MET A 1 82 ? 12.204 10.101 2.522 1.00 77.94 82 MET A C 1
ATOM 597 O O . MET A 1 82 ? 11.815 9.762 3.637 1.00 77.94 82 MET A O 1
ATOM 601 N N . GLY A 1 83 ? 12.949 9.297 1.761 1.00 78.75 83 GLY A N 1
ATOM 602 C CA . GLY A 1 83 ? 13.415 7.964 2.159 1.00 78.75 83 GLY A CA 1
ATOM 603 C C . GLY A 1 83 ? 13.523 7.016 0.969 1.00 78.75 83 GLY A C 1
ATOM 604 O O . GLY A 1 83 ? 14.502 6.288 0.852 1.00 78.75 83 GLY A O 1
ATOM 605 N N . LEU A 1 84 ? 12.574 7.097 0.029 1.00 87.38 84 LEU A N 1
ATOM 606 C CA . LEU A 1 84 ? 12.616 6.320 -1.208 1.00 87.38 84 LEU A CA 1
ATOM 607 C C . LEU A 1 84 ? 13.322 7.108 -2.317 1.00 87.38 84 LEU A C 1
ATOM 609 O O . LEU A 1 84 ? 12.833 8.154 -2.765 1.00 87.38 84 LEU A O 1
ATOM 613 N N . ASP A 1 85 ? 14.474 6.609 -2.761 1.00 91.50 85 ASP A N 1
ATOM 614 C CA . ASP A 1 85 ? 15.247 7.227 -3.834 1.00 91.50 85 ASP A CA 1
ATOM 615 C C . ASP A 1 85 ? 14.588 7.036 -5.212 1.00 91.50 85 ASP A C 1
ATOM 617 O O . ASP A 1 85 ? 13.625 6.281 -5.398 1.00 91.50 85 ASP A O 1
ATOM 621 N N . TRP A 1 86 ? 15.093 7.751 -6.219 1.00 92.62 86 TRP A N 1
ATOM 622 C CA . TRP A 1 86 ? 14.517 7.681 -7.561 1.00 92.62 86 TRP A CA 1
ATOM 623 C C . TRP A 1 86 ? 14.684 6.301 -8.211 1.00 92.62 86 TRP A C 1
ATOM 625 O O . TRP A 1 86 ? 13.772 5.836 -8.899 1.00 92.62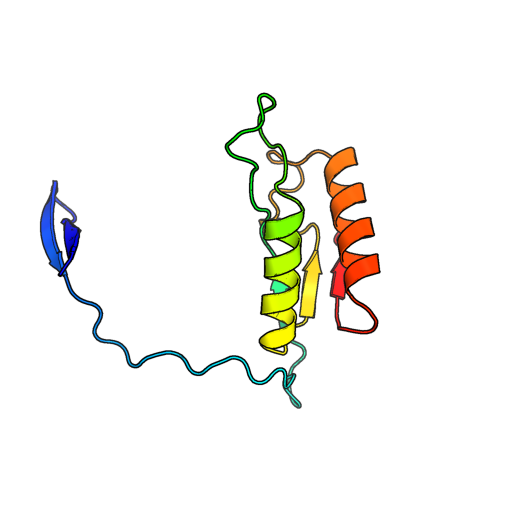 86 TRP A O 1
ATOM 635 N N . ALA A 1 87 ? 15.817 5.628 -7.995 1.00 93.62 87 ALA A N 1
ATOM 636 C CA . ALA A 1 87 ? 16.066 4.314 -8.579 1.00 93.62 87 ALA A CA 1
ATOM 637 C C . ALA A 1 87 ? 15.033 3.286 -8.090 1.00 93.62 87 ALA A C 1
ATOM 639 O O . ALA A 1 87 ? 14.439 2.565 -8.898 1.00 93.62 87 ALA A O 1
ATOM 640 N N . THR A 1 88 ? 14.751 3.278 -6.790 1.00 94.12 88 THR A N 1
ATOM 641 C CA . THR A 1 88 ? 13.751 2.411 -6.159 1.00 94.12 88 THR A CA 1
ATOM 642 C C . THR A 1 88 ? 12.337 2.827 -6.547 1.00 94.12 88 THR A C 1
ATOM 644 O O . THR A 1 88 ? 11.522 1.979 -6.908 1.00 94.12 88 THR A O 1
ATOM 647 N N . THR A 1 89 ? 12.055 4.131 -6.597 1.00 95.19 89 THR A N 1
ATOM 648 C CA . THR A 1 89 ? 10.762 4.660 -7.066 1.00 95.19 89 THR A CA 1
ATOM 649 C C . THR A 1 89 ? 10.448 4.200 -8.493 1.00 95.19 89 THR A C 1
ATOM 651 O O . THR A 1 89 ? 9.333 3.769 -8.789 1.00 95.19 89 THR A O 1
ATOM 654 N N . ARG A 1 90 ? 11.433 4.220 -9.396 1.00 96.06 90 ARG A N 1
ATOM 655 C CA . ARG A 1 90 ? 11.257 3.740 -10.773 1.00 96.06 90 ARG A CA 1
ATOM 656 C C . ARG A 1 90 ? 10.973 2.237 -10.822 1.00 96.06 90 ARG A C 1
ATOM 658 O O . ARG A 1 90 ? 10.160 1.802 -11.642 1.00 96.06 90 ARG A O 1
ATOM 665 N N . GLN A 1 91 ? 11.615 1.446 -9.961 1.00 96.69 91 GLN A N 1
ATOM 666 C CA . GLN A 1 91 ? 11.309 0.018 -9.836 1.00 96.69 91 GLN A CA 1
ATOM 667 C C . GLN A 1 91 ? 9.880 -0.203 -9.342 1.00 96.69 91 GLN A C 1
ATOM 669 O O . GLN A 1 91 ? 9.170 -1.018 -9.927 1.00 96.69 91 GLN A O 1
ATOM 674 N N . LEU A 1 92 ? 9.439 0.559 -8.341 1.00 96.88 92 LEU A N 1
ATOM 675 C CA . LEU A 1 92 ? 8.076 0.515 -7.817 1.00 96.88 92 LEU A CA 1
ATOM 676 C C . LEU A 1 92 ? 7.042 0.791 -8.916 1.00 96.88 92 LEU A C 1
ATOM 678 O O . LEU A 1 92 ? 6.167 -0.037 -9.150 1.00 96.88 92 LEU A O 1
ATOM 682 N N . VAL A 1 93 ? 7.203 1.883 -9.671 1.00 97.19 93 VAL A N 1
ATOM 683 C CA . VAL A 1 93 ? 6.327 2.213 -10.811 1.00 97.19 93 VAL A CA 1
ATOM 684 C C . VAL A 1 93 ? 6.313 1.095 -11.855 1.00 97.19 93 VAL A C 1
ATOM 686 O O . VAL A 1 93 ? 5.249 0.708 -12.334 1.00 97.19 93 VAL A O 1
ATOM 689 N N . THR A 1 94 ? 7.484 0.549 -12.195 1.00 97.56 94 THR A N 1
ATOM 690 C CA . THR A 1 94 ? 7.603 -0.519 -13.201 1.00 97.56 94 THR A CA 1
ATOM 691 C C . THR A 1 94 ? 6.891 -1.795 -12.749 1.00 97.56 94 THR A C 1
ATOM 693 O O . THR A 1 94 ? 6.135 -2.387 -13.520 1.00 97.56 94 THR A O 1
ATOM 696 N N . ARG A 1 95 ? 7.097 -2.209 -11.494 1.00 98.00 95 ARG A N 1
ATOM 697 C CA . ARG A 1 95 ? 6.490 -3.417 -10.920 1.00 98.00 95 ARG A CA 1
ATOM 698 C C . ARG A 1 95 ? 4.978 -3.273 -10.780 1.00 98.00 95 ARG A 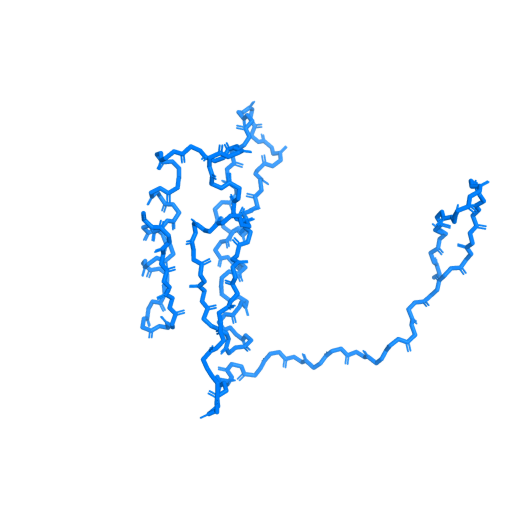C 1
ATOM 700 O O . ARG A 1 95 ? 4.254 -4.168 -11.206 1.00 98.00 95 ARG A O 1
ATOM 707 N N . THR A 1 96 ? 4.493 -2.141 -10.271 1.00 98.06 96 THR A N 1
ATOM 708 C CA . THR A 1 96 ? 3.050 -1.873 -10.168 1.00 98.06 96 THR A CA 1
ATOM 709 C C . THR A 1 96 ? 2.393 -1.832 -11.541 1.00 98.06 96 THR A C 1
ATOM 711 O O . THR A 1 96 ? 1.319 -2.404 -11.718 1.00 98.06 96 THR A O 1
ATOM 714 N N . GLY A 1 97 ? 3.045 -1.233 -12.540 1.00 97.50 97 GLY A N 1
ATOM 715 C CA . GLY A 1 97 ? 2.522 -1.217 -13.902 1.00 97.50 97 GLY A CA 1
ATOM 716 C C . GLY A 1 97 ? 2.414 -2.600 -14.533 1.00 97.50 97 GLY A C 1
ATOM 717 O O . GLY A 1 97 ? 1.407 -2.899 -15.175 1.00 97.50 97 GLY A O 1
ATOM 718 N N . ALA A 1 98 ? 3.404 -3.464 -14.302 1.00 97.44 98 ALA A N 1
ATOM 719 C CA . ALA A 1 98 ? 3.341 -4.861 -14.721 1.00 97.44 98 ALA A CA 1
ATOM 720 C C . ALA A 1 98 ? 2.225 -5.629 -13.989 1.00 97.44 98 ALA A C 1
ATOM 722 O O . ALA A 1 98 ? 1.491 -6.389 -14.619 1.00 97.44 98 ALA A O 1
ATOM 723 N N . ALA A 1 99 ? 2.057 -5.392 -12.684 1.00 97.31 99 ALA A N 1
ATOM 724 C CA . ALA A 1 99 ? 1.023 -6.032 -11.875 1.00 97.31 99 ALA A CA 1
ATO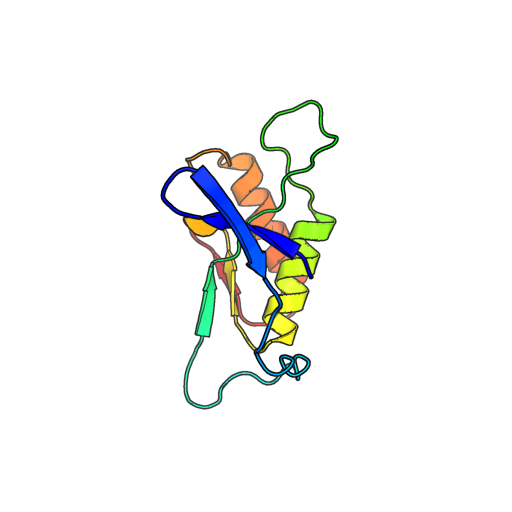M 725 C C . ALA A 1 99 ? -0.394 -5.571 -12.246 1.00 97.31 99 ALA A C 1
ATOM 727 O O . ALA A 1 99 ? -1.329 -6.361 -12.179 1.00 97.31 99 ALA A O 1
ATOM 728 N N . ALA A 1 100 ? -0.582 -4.322 -12.679 1.00 96.50 100 ALA A N 1
ATOM 729 C CA . ALA A 1 100 ? -1.908 -3.747 -12.892 1.00 96.50 100 ALA A CA 1
ATOM 730 C C . ALA A 1 100 ? -2.796 -4.559 -13.846 1.00 96.50 100 ALA A C 1
ATOM 732 O O . ALA A 1 100 ? -4.000 -4.628 -13.614 1.00 96.50 100 ALA A O 1
ATOM 733 N N . ALA A 1 101 ? -2.244 -5.209 -14.877 1.00 91.38 101 ALA A N 1
ATOM 734 C CA . ALA A 1 101 ? -2.983 -6.133 -15.751 1.00 91.38 101 ALA A CA 1
ATOM 735 C C . ALA A 1 101 ? -4.338 -5.575 -16.264 1.00 91.38 101 ALA A C 1
ATOM 737 O O . ALA A 1 101 ? -5.358 -6.260 -16.263 1.00 91.38 101 ALA A O 1
ATOM 738 N N . GLY A 1 102 ? -4.366 -4.296 -16.663 1.00 91.25 102 GLY A N 1
ATOM 739 C CA . GLY A 1 102 ? -5.573 -3.603 -17.144 1.00 91.25 102 GLY A CA 1
ATOM 740 C C . GLY A 1 102 ? -6.437 -2.948 -16.057 1.00 91.25 102 GLY A C 1
ATOM 741 O O . GLY A 1 102 ? -7.388 -2.234 -16.377 1.00 91.25 102 GLY A O 1
ATOM 742 N N . ARG A 1 103 ? -6.100 -3.129 -14.776 1.00 95.94 103 ARG A N 1
ATOM 743 C CA . ARG A 1 103 ? -6.730 -2.432 -13.645 1.00 95.94 103 ARG A CA 1
ATOM 744 C C . ARG A 1 103 ? -6.249 -0.986 -13.565 1.00 95.94 103 ARG A C 1
ATOM 746 O O . ARG A 1 103 ? -5.188 -0.631 -14.075 1.00 95.94 103 ARG A O 1
ATOM 753 N N . ARG A 1 104 ? -7.053 -0.126 -12.935 1.00 96.94 104 ARG A N 1
ATOM 754 C CA . ARG A 1 104 ? -6.785 1.318 -12.873 1.00 96.94 104 ARG A CA 1
ATOM 755 C C . ARG A 1 104 ? -5.568 1.611 -12.007 1.00 96.94 104 ARG A C 1
ATOM 757 O O . ARG A 1 104 ? -5.534 1.247 -10.832 1.00 96.94 104 ARG A O 1
ATOM 764 N N . TRP A 1 105 ? -4.614 2.340 -12.567 1.00 98.12 105 TRP A N 1
ATOM 765 C CA . TRP A 1 105 ? -3.485 2.876 -11.825 1.00 98.12 105 TRP A CA 1
ATOM 766 C C . TRP A 1 105 ? -2.916 4.116 -12.520 1.00 98.12 105 TRP A C 1
ATOM 768 O O . TRP A 1 105 ? -3.140 4.334 -13.712 1.00 98.12 105 TRP A O 1
ATOM 778 N N . CYS A 1 106 ? -2.194 4.931 -11.765 1.00 98.06 106 CYS A N 1
ATOM 779 C CA . CYS A 1 106 ? -1.374 6.028 -12.265 1.00 98.06 106 CYS A CA 1
ATOM 780 C C . CYS A 1 106 ? -0.075 6.101 -11.454 1.00 98.06 106 CYS A C 1
ATOM 782 O O . CYS A 1 106 ? 0.030 5.483 -10.395 1.00 98.06 106 CYS A O 1
ATOM 784 N N . ALA A 1 107 ? 0.915 6.844 -11.945 1.00 97.00 107 ALA A N 1
ATOM 785 C CA . ALA A 1 107 ? 2.200 7.002 -11.276 1.00 97.00 107 ALA A CA 1
ATOM 786 C C . ALA A 1 107 ? 2.597 8.476 -11.196 1.00 97.00 107 ALA A C 1
ATOM 788 O O . ALA A 1 107 ? 2.428 9.218 -12.166 1.00 97.00 107 ALA A O 1
ATOM 789 N N . GLY A 1 108 ? 3.148 8.885 -10.056 1.00 92.19 108 GLY A N 1
ATOM 790 C CA . GLY A 1 108 ? 3.852 10.153 -9.931 1.00 92.19 108 GLY A CA 1
ATOM 791 C C . GLY A 1 108 ? 5.193 10.067 -10.657 1.00 92.19 108 GLY A C 1
ATOM 792 O O . GLY A 1 108 ? 6.058 9.289 -10.253 1.00 92.19 108 GLY A O 1
ATOM 793 N N . VAL A 1 109 ? 5.372 10.870 -11.708 1.00 80.19 109 VAL A N 1
ATOM 794 C CA . VAL A 1 109 ? 6.630 11.009 -12.466 1.00 80.19 109 VAL A CA 1
ATOM 795 C C . VAL A 1 109 ? 7.223 12.388 -12.271 1.00 80.19 109 VAL A C 1
ATOM 797 O O . VAL A 1 109 ? 6.454 13.368 -12.294 1.00 80.19 109 VAL A O 1
#

InterPro domains:
  IPR009334 Protein of unknown function DUF993 [PF06187] (3-103)
  IPR013785 Aldolase-type TIM barrel [G3DSA:3.20.20.70] (1-109)

Secondary structure (DSSP, 8-state):
-EEEE-TTS-EEEE---SPPPPPP-----SS---EEE----B-TT-SSTT-B-HHHHHHHHHHHHHTTPEEEESSGGGTBTTTB-HHHHHHHHHHHHHHHTTS-EEE--